Protein AF-A0A1T5DPY5-F1 (afdb_monomer)

Foldseek 3Di:
DDWDWDQDPNDTWTKDKDKFFCPDPVCVVVSVVVVQQVCLLFPQAPQQKDWDDDDPGMIMIIGTGDPVSVVQVVVCVVPVDGDPVSRGDGRDPDQADFAADPVQLVVLQVVVHWGQGPVRDIDRPPDDRPPHHHDPNSVVSVVVVVDD

Nearest PDB structures (foldseek):
  4jt3-assembly1_A  TM=3.307E-01  e=6.680E-01  Homo sapiens
  5ap2-assembly1_A  TM=3.125E-01  e=6.268E-01  Homo sapiens
  7lqd-assembly1_A  TM=3.489E-01  e=9.187E-01  Homo sapiens
  7a67-assembly1_A  TM=4.028E-01  e=5.473E+00  Pyrococcus abyssi GE5
  4yjv-assembly1_A  TM=3.321E-01  e=5.135E+00  Homo sapiens

Secondary structure (DSSP, 8-state):
-EEEEEEETTEEEEEEEEEEE-S-GGGHHHHHHHHHHHHHHH--BGGG-EEEE-STTEEEEEEEE-HHHHHHHHHHHHHS---GGGPPPPPB---EE--B-HHHHHHHHHHT--EEBTTS-EE---S--TTSEEPHHHHHHHHHTT--

pLDDT: mean 84.1, std 7.98, range [42.59, 93.81]

Mean predicted aligned error: 8.29 Å

Sequence (148 aa):
MSIESVDVDGVELGEVFLVASVLDRKQIKAVDLAVQIARAALQSDAEVWHSTTYTDDAYAFSALIDPAARAYSEELSRTGNLPVESVPGGLRIGLRAHYARKHGLVDAQVEGSSVLSLCGYWFVPTADHTDLETCSECSQRHDQMGVV

Radius of gyration: 17.72 Å; Cα contacts (8 Å, |Δi|>4): 218; chains: 1; bounding box: 42×43×42 Å

Structure (mmCIF, N/CA/C/O backbone):
data_AF-A0A1T5DPY5-F1
#
_entry.id   AF-A0A1T5DPY5-F1
#
loop_
_atom_site.group_PDB
_atom_site.id
_atom_site.type_symbol
_atom_site.label_atom_id
_atom_site.label_alt_id
_atom_site.label_comp_id
_atom_site.label_asym_id
_atom_site.label_entity_id
_atom_site.label_seq_id
_atom_site.pdbx_PDB_ins_code
_atom_site.Cartn_x
_atom_site.Cartn_y
_atom_site.Cartn_z
_atom_site.occupancy
_atom_site.B_iso_or_equiv
_atom_site.auth_seq_id
_atom_site.auth_comp_id
_atom_site.auth_asym_id
_atom_site.auth_atom_id
_atom_site.pdbx_PDB_model_num
ATOM 1 N N . MET A 1 1 ? -2.918 7.217 14.016 1.00 78.56 1 MET A N 1
ATOM 2 C CA . MET A 1 1 ? -2.450 7.734 12.718 1.00 78.56 1 MET A CA 1
ATOM 3 C C . MET A 1 1 ? -1.785 9.070 12.972 1.00 78.56 1 MET A C 1
ATOM 5 O O . MET A 1 1 ? -2.360 9.863 13.710 1.00 78.56 1 MET A O 1
ATOM 9 N N . SER A 1 2 ? -0.608 9.295 12.404 1.00 83.50 2 SER A N 1
ATOM 10 C CA . SER A 1 2 ? 0.063 10.600 12.366 1.00 83.50 2 SER A CA 1
ATOM 11 C C . SER A 1 2 ? 0.456 10.920 10.927 1.00 83.50 2 SER A C 1
ATOM 13 O O . SER A 1 2 ? 0.627 10.003 10.126 1.00 83.50 2 SER A O 1
ATOM 15 N N . ILE A 1 3 ? 0.547 12.207 10.594 1.00 84.56 3 ILE A N 1
ATOM 16 C CA . ILE A 1 3 ? 1.049 12.690 9.304 1.00 84.56 3 ILE A CA 1
ATOM 17 C C . ILE A 1 3 ? 2.196 13.648 9.611 1.00 84.56 3 ILE A C 1
ATOM 19 O O . ILE A 1 3 ? 2.013 14.582 10.394 1.00 84.56 3 ILE A O 1
ATOM 23 N N . GLU A 1 4 ? 3.357 13.413 9.014 1.00 86.56 4 GLU A N 1
ATOM 24 C CA . GLU A 1 4 ? 4.543 14.262 9.139 1.00 86.56 4 GLU A CA 1
ATOM 25 C C . GLU A 1 4 ? 4.855 14.912 7.786 1.00 86.56 4 GLU A C 1
ATOM 27 O O . GLU A 1 4 ? 4.648 14.300 6.740 1.00 86.56 4 GLU A O 1
ATOM 32 N N . SER A 1 5 ? 5.305 16.170 7.784 1.00 85.75 5 SER A N 1
ATOM 33 C CA . SER A 1 5 ? 5.775 16.819 6.553 1.00 85.75 5 SER A CA 1
ATOM 34 C C . SER A 1 5 ? 7.179 16.321 6.206 1.00 85.75 5 SER A C 1
ATOM 36 O O . SER A 1 5 ? 8.063 16.327 7.061 1.00 85.75 5 SER A O 1
ATOM 38 N N . VAL A 1 6 ? 7.389 15.943 4.947 1.00 86.12 6 VAL A N 1
ATOM 39 C CA . VAL A 1 6 ? 8.666 15.466 4.406 1.00 86.12 6 VAL A CA 1
ATOM 40 C C . VAL A 1 6 ? 8.970 16.223 3.113 1.00 86.12 6 VAL A C 1
ATOM 42 O O . VAL A 1 6 ? 8.106 16.330 2.247 1.00 86.12 6 VAL A O 1
ATOM 45 N N . ASP A 1 7 ? 10.189 16.748 2.977 1.00 83.31 7 ASP A N 1
ATOM 46 C CA . ASP A 1 7 ? 10.673 17.332 1.719 1.00 83.31 7 ASP A CA 1
ATOM 47 C C . ASP A 1 7 ? 11.249 16.225 0.829 1.00 83.31 7 ASP A C 1
ATOM 49 O O . ASP A 1 7 ? 12.167 15.507 1.235 1.00 83.31 7 ASP A O 1
ATOM 53 N N . VAL A 1 8 ? 10.687 16.075 -0.369 1.00 81.06 8 VAL A N 1
ATOM 54 C CA . VAL A 1 8 ? 11.171 15.154 -1.399 1.00 81.06 8 VAL A CA 1
ATOM 55 C C . VAL A 1 8 ? 11.441 15.971 -2.656 1.00 81.06 8 VAL A C 1
ATOM 57 O O . VAL A 1 8 ? 10.512 16.473 -3.285 1.00 81.06 8 VAL A O 1
ATOM 60 N N . ASP A 1 9 ? 12.718 16.134 -3.003 1.00 84.06 9 ASP A N 1
ATOM 61 C CA . ASP A 1 9 ? 13.173 16.902 -4.169 1.00 84.06 9 ASP A CA 1
ATOM 62 C C . ASP A 1 9 ? 12.605 18.341 -4.237 1.00 84.06 9 ASP A C 1
ATOM 64 O O . ASP A 1 9 ? 12.310 18.861 -5.315 1.00 84.06 9 ASP A O 1
ATOM 68 N N . GLY A 1 10 ? 12.456 19.009 -3.083 1.00 79.25 10 GLY A N 1
ATOM 69 C CA . GLY A 1 10 ? 11.919 20.372 -2.986 1.00 79.25 10 GLY A CA 1
ATOM 70 C C . GLY A 1 10 ? 10.391 20.463 -3.034 1.00 79.25 10 GLY A C 1
ATOM 71 O O . GLY A 1 10 ? 9.845 21.565 -3.150 1.00 79.25 10 GLY A O 1
ATOM 72 N N . VAL A 1 11 ? 9.695 19.325 -2.965 1.00 77.88 11 VAL A N 1
ATOM 73 C CA . VAL A 1 11 ? 8.240 19.239 -2.816 1.00 77.88 11 VAL A CA 1
ATOM 74 C C . VAL A 1 11 ? 7.918 18.788 -1.394 1.00 77.88 11 VAL A C 1
ATOM 76 O O . VAL A 1 11 ? 8.330 17.712 -0.965 1.00 77.88 11 VAL A O 1
ATOM 79 N N . GLU A 1 12 ? 7.147 19.596 -0.663 1.00 81.00 12 GLU A N 1
ATOM 80 C CA . GLU A 1 12 ? 6.642 19.214 0.657 1.00 81.00 12 GLU A CA 1
ATOM 81 C C . GLU A 1 12 ? 5.475 18.227 0.501 1.00 81.00 12 GLU A C 1
ATOM 83 O O . GLU A 1 12 ? 4.411 18.568 -0.022 1.00 81.00 12 GLU A O 1
ATOM 88 N N . LEU A 1 13 ? 5.677 16.997 0.965 1.00 83.06 13 LEU A N 1
ATOM 89 C CA . LEU A 1 13 ? 4.688 15.924 0.981 1.00 83.06 13 LEU A CA 1
ATOM 90 C C . LEU A 1 13 ? 4.327 15.545 2.420 1.00 83.06 13 LEU A C 1
ATOM 92 O O . LEU A 1 13 ? 5.041 15.860 3.370 1.00 83.06 13 LEU A O 1
ATOM 96 N N . GLY A 1 14 ? 3.190 14.872 2.597 1.00 87.25 14 GLY A N 1
ATOM 97 C CA . GLY A 1 14 ? 2.855 14.229 3.866 1.00 87.25 14 GLY A CA 1
ATOM 98 C C . GLY A 1 14 ? 3.290 12.767 3.850 1.00 87.25 14 GLY A C 1
ATOM 99 O O . GLY A 1 14 ? 2.881 12.034 2.953 1.00 87.25 14 GLY A O 1
ATOM 100 N N . GLU A 1 15 ? 4.055 12.319 4.840 1.00 91.00 15 GLU A N 1
ATOM 101 C CA . GLU A 1 15 ? 4.189 10.895 5.144 1.00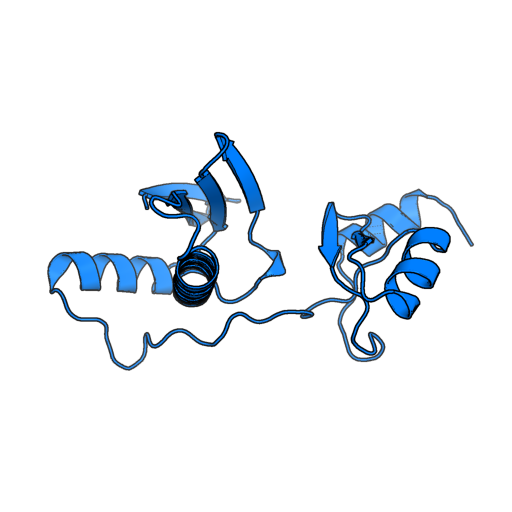 91.00 15 GLU A CA 1
ATOM 102 C C . GLU A 1 15 ? 3.162 10.522 6.212 1.00 91.00 15 GLU A C 1
ATOM 104 O O . GLU A 1 15 ? 3.133 11.107 7.297 1.00 91.00 15 GLU A O 1
ATOM 109 N N . VAL A 1 16 ? 2.289 9.563 5.902 1.00 91.12 16 VAL A N 1
ATOM 110 C CA . VAL A 1 16 ? 1.317 9.044 6.865 1.00 91.12 16 VAL A CA 1
ATOM 111 C C . VAL A 1 16 ? 1.855 7.791 7.536 1.00 91.12 16 VAL A C 1
ATOM 113 O O . VAL A 1 16 ? 2.326 6.879 6.866 1.00 91.12 16 VAL A O 1
ATOM 116 N N . PHE A 1 17 ? 1.702 7.714 8.855 1.00 90.62 17 PHE A N 1
ATOM 117 C CA . PHE A 1 17 ? 1.973 6.526 9.653 1.00 90.62 17 PHE A CA 1
ATOM 118 C C . PHE A 1 17 ? 0.658 5.969 10.204 1.00 90.62 17 PHE A C 1
ATOM 120 O O . PHE A 1 17 ? -0.026 6.589 11.032 1.00 90.62 17 PHE A O 1
ATOM 127 N N . LEU A 1 18 ? 0.294 4.771 9.751 1.00 90.00 18 LEU A N 1
ATOM 128 C CA . LEU A 1 18 ? -0.877 4.031 10.203 1.00 90.00 18 LEU A CA 1
ATOM 129 C C . LEU A 1 18 ? -0.427 2.864 11.079 1.00 90.00 18 LEU A C 1
ATOM 131 O O . LEU A 1 18 ? 0.214 1.940 10.596 1.00 90.00 18 LEU A O 1
ATOM 135 N N . VAL A 1 19 ? -0.808 2.882 12.354 1.00 90.81 19 VAL A N 1
ATOM 136 C CA . VAL A 1 19 ? -0.582 1.768 13.283 1.00 90.81 19 VAL A CA 1
ATOM 137 C C . VAL A 1 19 ? -1.928 1.168 13.652 1.00 90.81 19 VAL A C 1
ATOM 139 O O . VAL A 1 19 ? -2.830 1.894 14.076 1.00 90.81 19 VAL A O 1
ATOM 142 N N . ALA A 1 20 ? -2.058 -0.146 13.496 1.00 89.75 20 ALA A N 1
ATOM 143 C CA . ALA A 1 20 ? -3.243 -0.901 13.873 1.00 89.75 20 ALA A CA 1
ATOM 144 C C . ALA A 1 20 ? -2.875 -1.976 14.896 1.00 89.75 20 ALA A C 1
ATOM 146 O O . ALA A 1 20 ? -1.983 -2.784 14.649 1.00 89.75 20 ALA A O 1
ATOM 147 N N . SER A 1 21 ? -3.583 -1.991 16.025 1.00 88.88 21 SER A N 1
ATOM 148 C CA . SER A 1 21 ? -3.427 -2.992 17.084 1.00 88.88 21 SER A CA 1
ATOM 149 C C . SER A 1 21 ? -4.637 -3.920 17.123 1.00 88.88 21 SER A C 1
ATOM 151 O O . SER A 1 21 ? -5.782 -3.461 17.113 1.00 88.88 21 SER A O 1
ATOM 153 N N . VAL A 1 22 ? -4.398 -5.227 17.207 1.00 88.25 22 VAL A N 1
ATOM 154 C CA . VAL A 1 22 ? -5.460 -6.234 17.309 1.00 88.25 22 VAL A CA 1
ATOM 155 C C . VAL A 1 22 ? -5.770 -6.487 18.784 1.00 88.25 22 VAL A C 1
ATOM 157 O O . VAL A 1 22 ? -5.091 -7.261 19.448 1.00 88.25 22 VAL A O 1
ATOM 160 N N . LEU A 1 23 ? -6.817 -5.841 19.305 1.00 87.44 23 LEU A N 1
ATOM 161 C CA . LEU A 1 23 ? -7.221 -5.993 20.714 1.00 87.44 23 LEU A CA 1
ATOM 162 C C . LEU A 1 23 ? -7.911 -7.339 21.001 1.00 87.44 23 LEU A C 1
ATOM 164 O O . LEU A 1 23 ? -7.779 -7.891 22.089 1.00 87.44 23 LEU A O 1
ATOM 168 N N . ASP A 1 24 ? -8.648 -7.867 20.020 1.00 89.88 24 ASP A N 1
ATOM 169 C CA . ASP A 1 24 ? -9.276 -9.189 20.061 1.00 89.88 24 ASP A CA 1
ATOM 170 C C . ASP A 1 24 ? -8.952 -9.933 18.764 1.00 89.88 24 ASP A C 1
ATOM 172 O O . ASP A 1 24 ? -9.405 -9.559 17.680 1.00 89.88 24 ASP A O 1
ATOM 176 N N . ARG A 1 25 ? -8.190 -11.027 18.871 1.00 84.94 25 ARG A N 1
ATOM 177 C CA . ARG A 1 25 ? -7.784 -11.843 17.717 1.00 84.94 25 ARG A CA 1
ATOM 178 C C . ARG A 1 25 ? -8.967 -12.429 16.946 1.00 84.94 25 ARG A C 1
ATOM 180 O O . ARG A 1 25 ? -8.827 -12.707 15.757 1.00 84.94 25 ARG A O 1
ATOM 187 N N . LYS A 1 26 ? -10.149 -12.566 17.559 1.00 91.75 26 LYS A N 1
ATOM 188 C CA . LYS A 1 26 ? -11.369 -12.979 16.840 1.00 91.75 26 LYS A CA 1
ATOM 189 C C . LYS A 1 26 ? -11.803 -11.955 15.789 1.00 91.75 26 LYS A C 1
ATOM 191 O O . LYS A 1 26 ? -12.500 -12.316 14.845 1.00 91.75 26 LYS A O 1
ATOM 196 N N . GLN A 1 27 ? -11.370 -10.704 15.926 1.00 88.75 27 GLN A N 1
ATOM 197 C CA . GLN A 1 27 ? -11.698 -9.601 15.026 1.00 88.75 27 GLN A CA 1
ATOM 198 C C . GLN A 1 27 ? -10.602 -9.310 13.999 1.00 88.75 27 GLN A C 1
ATOM 200 O O . GLN A 1 27 ? -10.707 -8.323 13.278 1.00 88.75 27 GLN A O 1
ATOM 205 N N . ILE A 1 28 ? -9.576 -10.161 13.873 1.00 86.44 28 ILE A N 1
ATOM 206 C CA . ILE A 1 28 ? -8.434 -9.908 12.980 1.00 86.44 28 ILE A CA 1
ATOM 207 C C . ILE A 1 28 ? -8.853 -9.574 11.538 1.00 86.44 28 ILE A C 1
ATOM 209 O O . ILE A 1 28 ? -8.289 -8.674 10.933 1.00 86.44 28 ILE A O 1
ATOM 213 N N . LYS A 1 29 ? -9.911 -10.215 11.021 1.00 86.44 29 LYS A N 1
ATOM 214 C CA . LYS A 1 29 ? -10.462 -9.923 9.685 1.00 86.44 29 LYS A CA 1
ATOM 215 C C . LYS A 1 29 ? -11.106 -8.538 9.586 1.00 86.44 29 LYS A C 1
ATOM 217 O O . LYS A 1 29 ? -11.019 -7.896 8.548 1.00 86.44 29 LYS A O 1
ATOM 222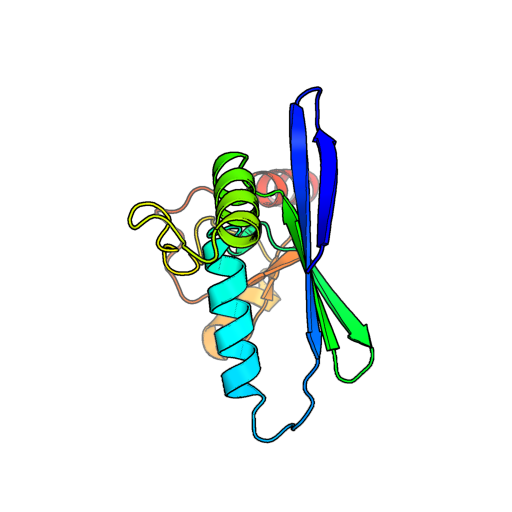 N N . ALA A 1 30 ? -11.772 -8.089 10.648 1.00 87.62 30 ALA A N 1
ATOM 223 C CA . ALA A 1 30 ? -12.375 -6.761 10.692 1.00 87.62 30 ALA A CA 1
ATOM 224 C C . ALA A 1 30 ? -11.297 -5.675 10.800 1.00 87.62 30 ALA A C 1
ATOM 226 O O . ALA A 1 30 ? -11.404 -4.645 10.142 1.00 87.62 30 ALA A O 1
ATOM 227 N N . VAL A 1 31 ? -10.241 -5.933 11.581 1.00 88.56 31 VAL A N 1
ATOM 228 C CA . VAL A 1 31 ? -9.073 -5.045 11.668 1.00 88.56 31 VAL A CA 1
ATOM 229 C C . VAL A 1 31 ? -8.361 -4.960 10.318 1.00 88.56 31 VAL A C 1
ATOM 231 O O . VAL A 1 31 ? -8.087 -3.856 9.863 1.00 88.56 31 VAL A O 1
ATOM 234 N N . ASP A 1 32 ? -8.129 -6.090 9.645 1.00 87.38 32 ASP A N 1
ATOM 235 C CA . ASP A 1 32 ? -7.524 -6.125 8.307 1.00 87.38 32 ASP A CA 1
ATOM 236 C C . ASP A 1 32 ? -8.344 -5.319 7.285 1.00 87.38 32 ASP A C 1
ATOM 238 O O . ASP A 1 32 ? -7.808 -4.441 6.609 1.00 87.38 32 ASP A O 1
ATOM 242 N N . LEU A 1 33 ? -9.667 -5.512 7.248 1.00 86.50 33 LEU A N 1
ATOM 243 C CA . LEU A 1 33 ? -10.548 -4.722 6.386 1.00 86.50 33 LEU A CA 1
ATOM 244 C C . LEU A 1 33 ? -10.484 -3.220 6.711 1.00 86.50 33 LEU A C 1
ATOM 246 O O . LEU A 1 33 ? -10.398 -2.396 5.802 1.00 86.50 33 LEU A O 1
ATOM 250 N N . ALA A 1 34 ? -10.506 -2.849 7.993 1.00 87.25 34 ALA A N 1
ATOM 251 C CA . ALA A 1 34 ? -10.410 -1.451 8.409 1.00 87.25 34 ALA A CA 1
ATOM 252 C C . ALA A 1 34 ? -9.070 -0.821 7.995 1.00 87.25 34 ALA A C 1
ATOM 254 O O . ALA A 1 34 ? -9.046 0.313 7.515 1.00 87.25 34 ALA A O 1
ATOM 255 N N . VAL A 1 35 ? -7.968 -1.566 8.121 1.00 89.50 35 VAL A N 1
ATOM 256 C CA . VAL A 1 35 ? -6.640 -1.148 7.655 1.00 89.50 35 VAL A CA 1
ATOM 257 C C . VAL A 1 35 ? -6.633 -0.949 6.142 1.00 89.50 35 VAL A C 1
ATOM 259 O O . VAL A 1 35 ? -6.111 0.058 5.672 1.00 89.50 35 VAL A O 1
ATOM 262 N N . GLN A 1 36 ? -7.233 -1.857 5.371 1.00 87.50 36 GLN A N 1
ATOM 263 C CA . GLN A 1 36 ? -7.310 -1.725 3.914 1.00 87.50 36 GLN A CA 1
ATOM 264 C C . GLN A 1 36 ? -8.134 -0.506 3.486 1.00 87.50 36 GLN A C 1
ATOM 266 O O . GLN A 1 36 ? -7.699 0.228 2.602 1.00 87.50 36 GLN A O 1
ATOM 271 N N . ILE A 1 37 ? -9.272 -0.245 4.138 1.00 85.12 37 ILE A N 1
ATOM 272 C CA . ILE A 1 37 ? -10.094 0.950 3.884 1.00 85.12 37 ILE A CA 1
ATOM 273 C C . ILE A 1 37 ? -9.304 2.223 4.206 1.00 85.12 37 ILE A C 1
ATOM 275 O O . ILE A 1 37 ? -9.277 3.148 3.398 1.00 85.12 37 ILE A O 1
ATOM 279 N N . ALA A 1 38 ? -8.629 2.263 5.359 1.00 86.62 38 ALA A N 1
ATOM 280 C CA . ALA A 1 38 ? -7.819 3.411 5.758 1.00 86.62 38 ALA A CA 1
ATOM 281 C C . ALA A 1 38 ? -6.671 3.666 4.771 1.00 86.62 38 ALA A C 1
ATOM 283 O O . ALA A 1 38 ? -6.463 4.799 4.346 1.00 86.62 38 ALA A O 1
ATOM 284 N N . ARG A 1 39 ? -5.961 2.611 4.354 1.00 89.81 39 ARG A N 1
ATOM 285 C CA . ARG A 1 39 ? -4.903 2.713 3.344 1.00 89.81 39 ARG A CA 1
ATOM 286 C C . ARG A 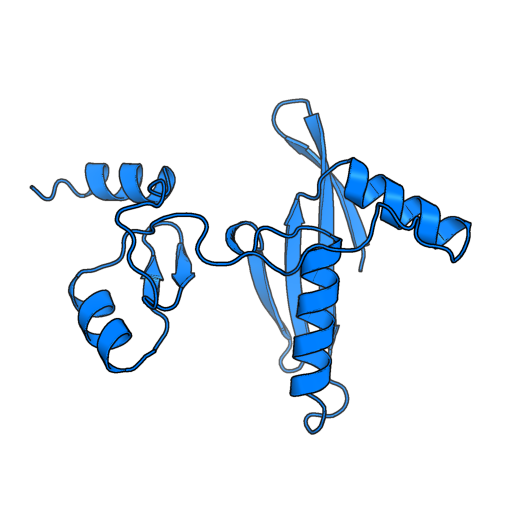1 39 ? -5.451 3.235 2.024 1.00 89.81 39 ARG A C 1
ATOM 288 O O . ARG A 1 39 ? -4.915 4.202 1.506 1.00 89.81 39 ARG A O 1
ATOM 295 N N . ALA A 1 40 ? -6.551 2.672 1.532 1.00 86.56 40 ALA A N 1
ATOM 296 C CA . ALA A 1 40 ? -7.166 3.091 0.277 1.00 86.56 40 ALA A CA 1
ATOM 297 C C . ALA A 1 40 ? -7.613 4.566 0.288 1.00 86.56 40 ALA A C 1
ATOM 299 O O . ALA A 1 40 ? -7.490 5.253 -0.725 1.00 86.56 40 ALA A O 1
ATOM 300 N N . ALA A 1 41 ? -8.076 5.057 1.443 1.00 82.88 41 ALA A N 1
ATOM 301 C CA . ALA A 1 41 ? -8.473 6.451 1.645 1.00 82.88 41 ALA A CA 1
ATOM 302 C C . ALA A 1 41 ? -7.310 7.437 1.576 1.00 82.88 41 ALA A C 1
ATOM 304 O O . ALA A 1 41 ? -7.461 8.539 1.057 1.00 82.88 41 ALA A O 1
ATOM 305 N N . LEU A 1 42 ? -6.161 7.041 2.115 1.00 85.94 42 LEU A N 1
ATOM 306 C CA . LEU A 1 42 ? -4.982 7.896 2.218 1.00 85.94 42 LEU A CA 1
ATOM 307 C C . LEU A 1 42 ? -4.106 7.811 0.965 1.00 85.94 42 LEU A C 1
ATOM 309 O O . LEU A 1 42 ? -3.552 8.811 0.517 1.00 85.94 42 LEU A O 1
ATOM 313 N N . GLN A 1 43 ? -3.974 6.607 0.411 1.00 88.88 43 GLN A N 1
ATOM 314 C CA . GLN A 1 43 ? -3.148 6.295 -0.744 1.00 88.88 43 GLN A CA 1
ATOM 315 C C . GLN A 1 43 ? -3.623 4.979 -1.381 1.00 88.88 43 GLN A C 1
ATOM 317 O O . GLN A 1 43 ? -3.391 3.885 -0.859 1.00 88.88 43 GLN A O 1
ATOM 322 N N . SER A 1 44 ? -4.299 5.090 -2.524 1.00 86.75 44 SER A N 1
ATOM 323 C CA . SER A 1 44 ? -4.942 3.944 -3.175 1.00 86.75 44 SER A CA 1
ATOM 324 C C . SER A 1 44 ? -3.978 2.994 -3.892 1.00 86.75 44 SER A C 1
ATOM 326 O O . SER A 1 44 ? -4.353 1.844 -4.105 1.00 86.75 44 SER A O 1
ATOM 328 N N . ASP A 1 45 ? -2.759 3.418 -4.249 1.00 87.50 45 ASP A N 1
ATOM 329 C CA . ASP A 1 45 ? -1.746 2.509 -4.802 1.00 87.50 45 ASP A CA 1
ATOM 330 C C . ASP A 1 45 ? -1.214 1.603 -3.677 1.00 87.50 45 ASP A C 1
ATOM 332 O O . ASP A 1 45 ? -0.561 2.064 -2.742 1.00 87.50 45 ASP A O 1
ATOM 336 N N . ALA A 1 46 ? -1.510 0.301 -3.730 1.00 84.94 46 ALA A N 1
ATOM 337 C CA . ALA A 1 46 ? -1.042 -0.643 -2.720 1.00 84.94 46 ALA A CA 1
ATOM 338 C C . ALA A 1 46 ? 0.484 -0.775 -2.680 1.00 84.94 46 ALA A C 1
ATOM 340 O O . ALA A 1 46 ? 1.019 -1.150 -1.635 1.00 84.94 46 ALA A O 1
ATOM 341 N N . GLU A 1 47 ? 1.159 -0.523 -3.804 1.00 86.00 47 GLU A N 1
ATOM 342 C CA . GLU A 1 47 ? 2.581 -0.799 -3.999 1.00 86.00 47 GLU A CA 1
ATOM 343 C C . GLU A 1 47 ? 3.484 0.231 -3.315 1.00 86.00 47 GLU A C 1
ATOM 345 O O . GLU A 1 47 ? 4.623 -0.088 -2.993 1.00 86.00 47 GLU A O 1
ATOM 350 N N . VAL A 1 48 ? 2.977 1.438 -3.034 1.00 86.50 48 VAL A N 1
ATOM 351 C CA . VAL A 1 48 ? 3.759 2.502 -2.371 1.00 86.50 48 VAL A CA 1
ATOM 352 C C . VAL A 1 48 ? 3.744 2.414 -0.842 1.00 86.50 48 VAL A C 1
ATOM 354 O O . VAL A 1 48 ? 4.421 3.188 -0.165 1.00 86.50 48 VAL A O 1
ATOM 357 N N . TRP A 1 49 ? 2.957 1.495 -0.280 1.00 89.12 49 TRP A N 1
ATOM 358 C CA . TRP A 1 49 ? 2.892 1.286 1.162 1.00 89.12 49 TRP A CA 1
ATOM 359 C C . TRP A 1 49 ? 4.045 0.415 1.645 1.00 89.12 49 TRP A C 1
ATOM 361 O O . TRP A 1 49 ? 4.168 -0.751 1.268 1.00 89.12 49 TRP A O 1
ATOM 371 N N . HIS A 1 50 ? 4.805 0.942 2.594 1.00 87.56 50 HIS A N 1
ATOM 372 C CA . HIS A 1 50 ? 5.764 0.180 3.374 1.00 87.56 50 HIS A CA 1
ATOM 373 C C . HIS A 1 50 ? 5.048 -0.435 4.574 1.00 87.56 50 HIS A C 1
ATOM 375 O O . HIS A 1 50 ? 4.276 0.240 5.251 1.00 87.56 50 HIS A O 1
ATOM 381 N N . SER A 1 51 ? 5.289 -1.718 4.842 1.00 83.69 51 SER A N 1
ATOM 382 C CA . SER A 1 51 ? 4.696 -2.445 5.968 1.00 83.69 51 SER A CA 1
ATOM 383 C C . SER A 1 51 ? 5.797 -2.967 6.879 1.00 83.69 51 SER A C 1
ATOM 385 O O . SER A 1 51 ? 6.757 -3.574 6.408 1.00 83.69 51 SER A O 1
ATOM 387 N N . THR A 1 52 ? 5.628 -2.800 8.187 1.00 76.62 52 THR A N 1
ATOM 388 C CA . THR A 1 52 ? 6.499 -3.398 9.199 1.00 76.62 52 THR A CA 1
ATOM 389 C C . THR A 1 52 ? 5.680 -3.975 10.350 1.00 76.62 52 THR A C 1
ATOM 391 O O . THR A 1 52 ? 4.649 -3.428 10.751 1.00 76.62 52 THR A O 1
ATOM 394 N N . THR A 1 53 ? 6.129 -5.101 10.898 1.00 70.25 53 THR A N 1
ATOM 395 C CA . THR A 1 53 ? 5.616 -5.620 12.170 1.00 70.25 53 THR A CA 1
ATOM 396 C C . THR A 1 53 ? 6.058 -4.687 13.288 1.00 70.25 53 THR A C 1
ATOM 398 O O . THR A 1 53 ? 7.249 -4.548 13.563 1.00 70.25 53 THR A O 1
ATOM 401 N N . TYR A 1 54 ? 5.091 -4.038 13.927 1.00 61.31 54 TYR A N 1
ATOM 402 C CA . TYR A 1 54 ? 5.310 -3.035 14.957 1.00 61.31 54 TYR A CA 1
ATOM 403 C C . TYR A 1 54 ? 4.800 -3.620 16.272 1.00 61.31 54 TYR A C 1
ATOM 405 O O . TYR A 1 54 ? 3.706 -3.291 16.703 1.00 61.31 54 TYR A O 1
ATOM 413 N N . THR A 1 55 ? 5.582 -4.511 16.899 1.00 65.19 55 THR A N 1
ATOM 414 C CA . THR A 1 55 ? 5.228 -5.327 18.093 1.00 65.19 55 THR A CA 1
ATOM 415 C C . THR A 1 55 ? 4.212 -6.458 17.830 1.00 65.19 55 THR A C 1
ATOM 417 O O . THR A 1 55 ? 3.439 -6.383 16.885 1.00 65.19 55 THR A O 1
ATOM 420 N N . ASP A 1 56 ? 4.236 -7.532 18.634 1.00 67.31 56 ASP A N 1
ATOM 421 C CA . ASP A 1 56 ? 3.586 -8.835 18.348 1.00 67.31 56 ASP A CA 1
ATOM 422 C C . ASP A 1 56 ? 2.098 -8.782 17.937 1.00 67.31 56 ASP A C 1
ATOM 424 O O . ASP A 1 56 ? 1.644 -9.637 17.176 1.00 67.31 56 ASP A O 1
ATOM 428 N N . ASP A 1 57 ? 1.342 -7.786 18.410 1.00 76.31 57 ASP A N 1
ATOM 429 C CA . ASP A 1 57 ? -0.092 -7.621 18.124 1.00 76.31 57 ASP A CA 1
ATOM 430 C C . ASP A 1 57 ? -0.413 -6.323 17.351 1.00 76.31 57 ASP A C 1
ATOM 432 O O . ASP A 1 57 ? -1.579 -5.912 17.279 1.00 76.31 57 ASP A O 1
ATOM 436 N N . ALA A 1 58 ? 0.595 -5.655 16.776 1.00 81.94 58 ALA A N 1
ATOM 437 C CA . ALA A 1 58 ? 0.391 -4.457 15.974 1.00 81.94 58 ALA A CA 1
ATOM 438 C C . ALA A 1 58 ? 1.206 -4.418 14.671 1.00 81.94 58 ALA A C 1
ATOM 440 O O . ALA A 1 58 ? 2.322 -4.921 14.539 1.00 81.94 58 ALA A O 1
ATOM 441 N N . TYR A 1 59 ? 0.604 -3.780 13.674 1.00 85.44 59 TYR A N 1
ATOM 442 C CA . TYR A 1 59 ? 1.175 -3.592 12.346 1.00 85.44 59 TYR A CA 1
ATOM 443 C C . TYR A 1 59 ? 1.276 -2.100 12.071 1.00 85.44 59 TYR A C 1
ATOM 445 O O . TYR A 1 59 ? 0.336 -1.355 12.366 1.00 85.44 59 TYR A O 1
ATOM 453 N N . ALA A 1 60 ? 2.408 -1.672 11.517 1.00 89.06 60 ALA A N 1
ATOM 454 C CA . ALA A 1 60 ? 2.607 -0.302 11.080 1.00 89.06 60 ALA A CA 1
ATOM 455 C C . ALA A 1 60 ? 2.780 -0.243 9.566 1.00 89.06 60 ALA A C 1
ATOM 457 O O . ALA A 1 60 ? 3.451 -1.081 8.960 1.00 89.06 60 ALA A O 1
ATOM 458 N N . PHE A 1 61 ? 2.186 0.786 8.981 1.00 91.00 61 PHE A N 1
ATOM 459 C CA . PHE A 1 61 ? 2.265 1.094 7.568 1.00 91.00 61 PHE A CA 1
ATOM 460 C C . PHE A 1 61 ? 2.688 2.547 7.401 1.00 91.00 61 PHE A C 1
ATOM 462 O O . PHE A 1 61 ? 2.206 3.405 8.147 1.00 91.00 61 PHE A O 1
ATOM 469 N N . SER A 1 62 ? 3.533 2.826 6.412 1.00 92.19 62 SER A N 1
ATOM 470 C CA . SER A 1 62 ? 3.808 4.197 5.989 1.00 92.19 62 SER A CA 1
ATOM 471 C C . SER A 1 62 ? 3.772 4.364 4.478 1.00 92.19 62 SER A C 1
ATOM 473 O O . SER A 1 62 ? 4.070 3.436 3.722 1.00 92.19 62 SER A O 1
ATOM 475 N N . ALA A 1 63 ? 3.344 5.543 4.041 1.00 91.94 63 ALA A N 1
ATOM 476 C CA . ALA A 1 63 ? 3.343 5.942 2.642 1.00 91.94 63 ALA A CA 1
ATOM 477 C C . ALA A 1 63 ? 3.357 7.466 2.527 1.00 91.94 63 ALA A C 1
ATOM 479 O O . ALA A 1 63 ? 2.824 8.174 3.386 1.00 91.94 63 ALA A O 1
ATOM 480 N N . LEU A 1 64 ? 3.900 7.960 1.416 1.00 90.69 64 LEU A N 1
ATOM 481 C CA . LEU A 1 64 ? 3.665 9.333 0.990 1.00 90.69 64 LEU A CA 1
ATOM 482 C C . LEU A 1 64 ? 2.230 9.460 0.467 1.00 90.69 64 LEU A C 1
ATOM 484 O O . LEU A 1 64 ? 1.763 8.644 -0.339 1.00 90.69 64 LEU A O 1
ATOM 488 N N . ILE A 1 65 ? 1.532 10.487 0.938 1.00 88.75 65 ILE A N 1
ATOM 489 C CA . ILE A 1 65 ? 0.160 10.788 0.536 1.00 88.75 65 ILE A CA 1
ATOM 490 C C . ILE A 1 65 ? 0.115 12.006 -0.376 1.00 88.75 65 ILE A C 1
ATOM 492 O O . ILE A 1 65 ? 0.920 12.933 -0.264 1.00 88.75 65 ILE A O 1
ATOM 496 N N . ASP A 1 66 ? -0.867 11.998 -1.271 1.00 80.12 66 ASP A N 1
ATOM 497 C CA . ASP A 1 66 ? -1.153 13.135 -2.136 1.00 80.12 66 ASP A CA 1
ATOM 498 C C . ASP A 1 66 ? -1.586 14.359 -1.295 1.00 80.12 66 ASP A C 1
ATOM 500 O O . ASP A 1 66 ? -2.310 14.192 -0.301 1.00 80.12 66 ASP A O 1
ATOM 504 N N . PRO A 1 67 ? -1.202 15.594 -1.672 1.00 80.69 67 PRO A N 1
ATOM 505 C CA . PRO A 1 67 ? -1.658 16.808 -0.995 1.00 80.69 67 PRO A CA 1
ATOM 506 C C . PRO A 1 67 ? -3.183 16.900 -0.825 1.00 80.69 67 PRO A C 1
ATOM 508 O O . PRO A 1 67 ? -3.656 17.397 0.199 1.00 80.69 67 PRO A O 1
ATOM 511 N N . ALA A 1 68 ? -3.969 16.381 -1.774 1.00 81.50 68 ALA A N 1
ATOM 512 C CA . ALA A 1 68 ? -5.423 16.316 -1.665 1.00 81.50 68 ALA A CA 1
ATOM 513 C C . ALA A 1 68 ? -5.873 15.373 -0.536 1.00 81.50 68 ALA A C 1
ATOM 515 O O . ALA A 1 68 ? -6.737 15.739 0.259 1.00 81.50 68 ALA A O 1
ATOM 516 N N . ALA A 1 69 ? -5.251 14.196 -0.401 1.00 81.69 69 ALA A N 1
ATOM 517 C CA . ALA A 1 69 ? -5.548 13.254 0.684 1.00 81.69 69 ALA A CA 1
ATOM 518 C C . ALA A 1 69 ? -5.224 13.850 2.066 1.00 81.69 69 ALA A C 1
ATOM 520 O O . ALA A 1 69 ? -5.971 13.651 3.033 1.00 81.69 69 ALA A O 1
ATOM 521 N N . ARG A 1 70 ? -4.150 14.647 2.156 1.00 84.75 70 ARG A N 1
ATOM 522 C CA . ARG A 1 70 ? -3.830 15.426 3.360 1.00 84.75 70 ARG A CA 1
ATOM 523 C C . ARG A 1 70 ? -4.910 16.469 3.652 1.00 84.75 70 ARG A C 1
ATOM 525 O O . ARG A 1 70 ? -5.430 16.491 4.766 1.00 84.75 70 ARG A O 1
ATOM 532 N N . ALA A 1 71 ? -5.299 17.264 2.655 1.00 84.38 71 ALA A N 1
ATOM 533 C CA . ALA A 1 71 ? -6.337 18.284 2.804 1.00 84.38 71 ALA A CA 1
ATOM 534 C C . ALA A 1 71 ? -7.684 17.687 3.256 1.00 84.38 71 ALA A C 1
ATOM 536 O O . ALA A 1 71 ? -8.334 18.233 4.147 1.00 84.38 71 ALA A O 1
ATOM 537 N N . TYR A 1 72 ? -8.084 16.530 2.716 1.00 84.81 72 TYR A N 1
ATOM 538 C CA . TYR A 1 72 ? -9.296 15.828 3.158 1.00 84.81 72 TYR A CA 1
ATOM 539 C C . TYR A 1 72 ? -9.201 15.334 4.605 1.00 84.81 72 TYR A C 1
ATOM 541 O O . TYR A 1 72 ? -10.175 15.428 5.354 1.00 84.81 72 TYR A O 1
ATOM 549 N N . SER A 1 73 ? -8.031 14.848 5.024 1.00 80.81 73 SER A N 1
ATOM 550 C CA . SER A 1 73 ? -7.799 14.411 6.407 1.00 80.81 73 SER A CA 1
ATOM 551 C C . SER A 1 73 ? -7.883 15.579 7.399 1.00 80.81 73 SER A C 1
ATOM 553 O O . SER A 1 73 ? -8.459 15.446 8.484 1.00 80.81 73 SER A O 1
ATOM 555 N N . GLU A 1 74 ? -7.339 16.738 7.026 1.00 84.81 74 GLU A N 1
ATOM 556 C CA . GLU A 1 74 ? -7.409 17.974 7.812 1.00 84.81 74 GLU A CA 1
ATOM 557 C C . GLU A 1 74 ? -8.850 18.505 7.894 1.00 84.81 74 GLU A C 1
ATOM 559 O O . GLU A 1 74 ? -9.325 18.851 8.980 1.00 84.81 74 GLU A O 1
ATOM 564 N N . GLU A 1 75 ? -9.588 18.487 6.782 1.00 84.94 75 GLU A N 1
ATOM 565 C CA . GLU A 1 75 ? -10.992 18.904 6.735 1.00 84.94 75 GLU A CA 1
ATOM 566 C C . GLU A 1 75 ? -11.900 18.006 7.584 1.00 84.94 75 GLU A C 1
ATOM 568 O O . GLU A 1 75 ? -12.729 18.514 8.349 1.00 84.94 75 GLU A O 1
ATOM 573 N N . LEU A 1 76 ? -11.705 16.684 7.522 1.00 83.81 76 LEU A N 1
ATOM 574 C CA . LEU A 1 76 ? -12.411 15.730 8.377 1.00 83.81 76 LEU A CA 1
ATOM 575 C C . LEU A 1 76 ? -12.139 16.004 9.853 1.00 83.81 76 LEU A C 1
ATOM 577 O O . LEU A 1 76 ? -13.064 16.023 10.661 1.00 83.81 76 LEU A O 1
ATOM 581 N N . SER A 1 77 ? -10.874 16.238 10.201 1.00 84.62 77 SER A N 1
ATOM 582 C CA . SER A 1 77 ? -10.467 16.521 11.580 1.00 84.62 77 SER A CA 1
ATOM 583 C C . SER A 1 77 ? -11.093 17.816 12.101 1.00 84.62 77 SER A C 1
ATOM 585 O O . SER A 1 77 ? -11.442 17.913 13.276 1.00 84.62 77 SER A O 1
ATOM 587 N N . ARG A 1 78 ? -11.265 18.810 11.222 1.00 86.56 78 ARG A N 1
ATOM 588 C CA . ARG A 1 78 ? -11.836 20.120 11.549 1.00 86.56 78 ARG A CA 1
ATOM 589 C C . ARG A 1 78 ? -13.362 20.109 11.643 1.00 86.56 78 ARG A C 1
ATOM 591 O O . ARG A 1 78 ? -13.920 20.797 12.495 1.00 86.56 78 ARG A O 1
ATOM 598 N N . THR A 1 79 ? -14.039 19.395 10.747 1.00 88.94 79 THR A N 1
ATOM 599 C CA . THR A 1 79 ? -15.499 19.509 10.560 1.00 88.94 79 THR A CA 1
ATOM 600 C C . THR A 1 79 ? -16.282 18.266 10.959 1.00 88.94 79 THR A C 1
ATOM 602 O O . THR A 1 79 ? -17.502 18.337 11.096 1.00 88.94 79 THR A O 1
ATOM 605 N N . GLY A 1 80 ? -15.606 17.128 11.124 1.00 85.69 80 GLY A N 1
ATOM 606 C CA . GLY A 1 80 ? -16.238 15.823 11.292 1.00 85.69 80 GLY A CA 1
ATOM 607 C C . GLY A 1 80 ? -16.898 15.279 10.020 1.00 85.69 80 GLY A C 1
ATOM 608 O O . GLY A 1 80 ? -17.528 14.229 10.090 1.00 85.69 80 GLY A O 1
ATOM 609 N N . ASN A 1 81 ? -16.765 15.959 8.874 1.00 81.88 81 ASN A N 1
ATOM 610 C CA . ASN A 1 81 ? -17.355 15.549 7.602 1.00 81.88 81 ASN A CA 1
ATOM 611 C C . ASN A 1 81 ? -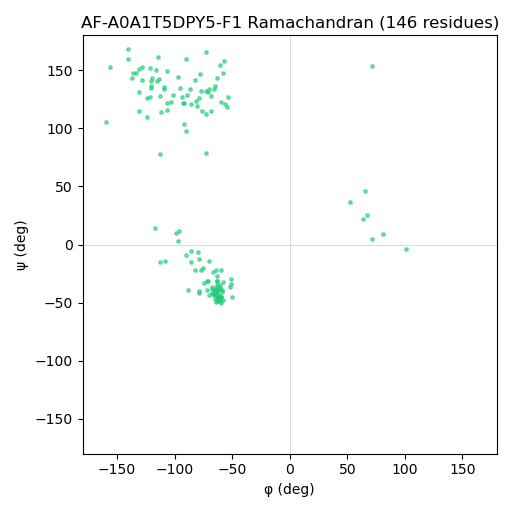16.278 15.329 6.536 1.00 81.88 81 ASN A C 1
ATOM 613 O O . ASN A 1 81 ? -15.326 16.098 6.431 1.00 81.88 81 ASN A O 1
ATOM 617 N N . LEU A 1 82 ? -16.465 14.291 5.721 1.00 77.12 82 LEU A N 1
ATOM 618 C CA . LEU A 1 82 ? -15.641 14.014 4.549 1.00 77.12 82 LEU A CA 1
ATOM 619 C C . LEU A 1 82 ? -16.411 14.471 3.290 1.00 77.12 82 LEU A C 1
ATOM 621 O O . LEU A 1 82 ? -17.579 14.091 3.152 1.00 77.12 82 LEU A O 1
ATOM 625 N N . PRO A 1 83 ? -15.823 15.271 2.383 1.00 74.31 83 PRO A N 1
ATOM 626 C CA . PRO A 1 83 ? -16.482 15.647 1.130 1.00 74.31 83 PRO A CA 1
ATOM 627 C C . PRO A 1 83 ? -16.868 14.422 0.281 1.00 74.31 83 PRO A C 1
ATOM 629 O O . PRO A 1 83 ? -16.164 13.414 0.276 1.00 74.31 83 PRO A O 1
ATOM 632 N N . VAL A 1 84 ? -17.964 14.475 -0.477 1.00 71.00 84 VAL A N 1
ATOM 633 C CA . VAL A 1 84 ? -18.439 13.317 -1.275 1.00 71.00 84 VAL A CA 1
ATOM 634 C C . VAL A 1 84 ? -17.426 12.917 -2.357 1.00 71.00 84 VAL A C 1
ATOM 636 O O . VAL A 1 84 ? -17.270 11.747 -2.687 1.00 71.00 84 VAL A O 1
ATOM 639 N N . GLU A 1 85 ? -16.695 13.887 -2.879 1.00 70.88 85 GLU A N 1
ATOM 640 C CA . GLU A 1 85 ? -15.612 13.743 -3.848 1.00 70.88 85 GLU A CA 1
ATOM 641 C C . GLU A 1 85 ? -14.350 13.080 -3.277 1.00 70.88 85 GLU A C 1
ATOM 643 O O . GLU A 1 85 ? -13.492 12.647 -4.038 1.00 70.88 85 GLU A O 1
ATOM 648 N N . SER A 1 86 ? -14.247 12.969 -1.951 1.00 66.94 86 SER A N 1
ATOM 649 C CA . SER A 1 86 ? -13.111 12.346 -1.264 1.00 66.94 86 SER A CA 1
ATOM 650 C C . SER A 1 86 ? -13.357 10.882 -0.892 1.00 66.94 86 SER A C 1
ATOM 652 O O . SER A 1 86 ? -12.590 10.297 -0.125 1.00 66.94 86 SER A O 1
ATOM 654 N N . VAL A 1 87 ? -14.425 10.273 -1.427 1.00 63.09 87 VAL A N 1
ATOM 655 C CA . VAL A 1 87 ? -14.686 8.843 -1.241 1.00 63.09 87 VAL A CA 1
ATOM 656 C C . VAL A 1 87 ? -13.465 8.056 -1.725 1.00 63.09 87 VAL A C 1
ATOM 658 O O . VAL A 1 87 ? -13.105 8.156 -2.901 1.00 63.09 87 VAL A O 1
ATOM 661 N N . PRO A 1 88 ? -12.844 7.256 -0.843 1.00 61.91 88 PRO A N 1
ATOM 662 C CA . PRO A 1 88 ? -11.720 6.416 -1.211 1.00 61.91 88 PRO A CA 1
ATOM 663 C C . PRO A 1 88 ? -12.080 5.537 -2.403 1.00 61.91 88 PRO A C 1
ATOM 665 O O . PRO A 1 88 ? -13.065 4.793 -2.358 1.00 61.91 88 PRO A O 1
ATOM 668 N N . GLY A 1 89 ? -11.258 5.567 -3.451 1.00 63.81 89 GLY A N 1
ATOM 669 C CA . GLY A 1 89 ? -11.213 4.433 -4.367 1.00 63.81 89 GLY A CA 1
ATOM 670 C C . GLY A 1 89 ? -10.859 3.162 -3.587 1.00 63.81 89 GLY A C 1
ATOM 671 O O . GLY A 1 89 ? -10.284 3.231 -2.503 1.00 63.81 89 GLY A O 1
ATOM 672 N N . GLY A 1 90 ? -11.195 1.985 -4.115 1.00 73.81 90 GLY A N 1
ATOM 673 C CA . GLY A 1 90 ? -10.665 0.739 -3.556 1.00 73.81 90 GLY A CA 1
ATOM 674 C C . GLY A 1 90 ? -9.135 0.711 -3.638 1.00 73.81 90 GLY A C 1
ATOM 675 O O . GLY A 1 90 ? -8.549 1.360 -4.508 1.00 73.81 90 GLY A O 1
ATOM 676 N N . LEU A 1 91 ? -8.485 -0.053 -2.755 1.00 78.19 91 LEU A N 1
ATOM 677 C CA . LEU A 1 91 ? -7.045 -0.282 -2.852 1.00 78.19 91 LEU A CA 1
ATOM 678 C C . LEU A 1 91 ? -6.739 -0.942 -4.205 1.00 78.19 91 LEU A C 1
ATOM 680 O O . LEU A 1 91 ? -7.296 -1.990 -4.540 1.00 78.19 91 LEU A O 1
ATOM 684 N N . ARG A 1 92 ? -5.876 -0.312 -4.995 1.00 81.75 92 ARG A N 1
ATOM 685 C CA . ARG A 1 92 ? -5.476 -0.778 -6.318 1.00 81.75 92 ARG A CA 1
ATOM 686 C C . ARG A 1 92 ? -4.234 -1.648 -6.170 1.00 81.75 92 ARG A C 1
ATOM 688 O O . ARG A 1 92 ? -3.222 -1.199 -5.642 1.00 81.75 92 ARG A O 1
ATOM 695 N N . ILE A 1 93 ? -4.332 -2.889 -6.629 1.00 81.31 93 ILE A N 1
ATOM 696 C CA . ILE A 1 93 ? -3.265 -3.895 -6.582 1.00 81.31 93 ILE A CA 1
ATOM 697 C C . ILE A 1 93 ? -2.854 -4.282 -8.002 1.00 81.31 93 ILE A C 1
ATOM 699 O O . ILE A 1 93 ? -3.689 -4.250 -8.905 1.00 81.31 93 ILE A O 1
ATOM 703 N N . GLY A 1 94 ? -1.590 -4.669 -8.186 1.00 80.12 94 GLY A N 1
ATOM 704 C CA . GLY A 1 94 ? -1.083 -5.130 -9.482 1.00 80.12 94 GLY A CA 1
ATOM 705 C C . GLY A 1 94 ? -1.084 -4.027 -10.537 1.00 80.12 94 GLY A C 1
ATOM 706 O O . GLY A 1 94 ? -1.562 -4.237 -11.647 1.00 80.12 94 GLY A O 1
ATOM 707 N N . LEU A 1 95 ? -0.603 -2.838 -10.170 1.00 85.38 95 LEU A N 1
ATOM 708 C CA . LEU A 1 95 ? -0.506 -1.710 -11.094 1.00 85.38 95 LEU A CA 1
ATOM 709 C C . LEU A 1 95 ? 0.747 -1.793 -11.964 1.00 85.38 95 LEU A C 1
ATOM 711 O O . LEU A 1 95 ? 0.775 -1.191 -13.036 1.00 85.38 95 LEU A O 1
ATOM 715 N N . ARG A 1 96 ? 1.765 -2.534 -11.512 1.00 89.69 96 ARG A N 1
ATOM 716 C CA . ARG A 1 96 ? 3.025 -2.730 -12.231 1.00 89.69 96 ARG A CA 1
ATOM 717 C C . ARG A 1 96 ? 3.407 -4.204 -12.303 1.00 89.69 96 ARG A C 1
ATOM 719 O O . ARG A 1 96 ? 3.111 -4.989 -11.401 1.00 89.69 96 ARG A O 1
ATOM 726 N N . ALA A 1 97 ? 4.123 -4.572 -13.360 1.00 91.88 97 ALA A N 1
ATOM 727 C CA . ALA A 1 97 ? 4.782 -5.866 -13.457 1.00 91.88 97 ALA 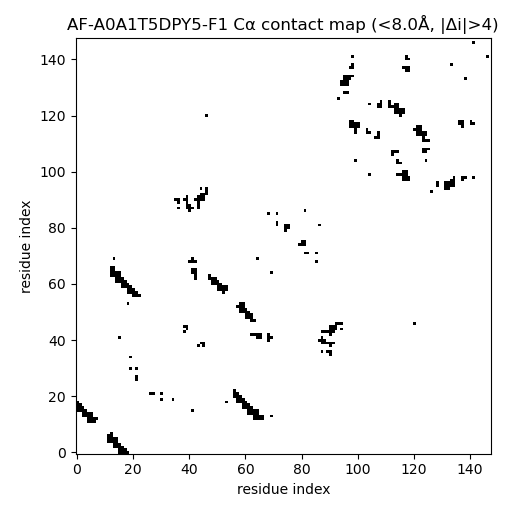A CA 1
ATOM 728 C C . ALA A 1 97 ? 6.089 -5.848 -12.650 1.00 91.88 97 ALA A C 1
ATOM 730 O O . ALA A 1 97 ? 6.958 -4.999 -12.855 1.00 91.88 97 ALA A O 1
ATOM 731 N N . HIS A 1 98 ? 6.244 -6.803 -11.735 1.00 92.00 98 HIS A N 1
ATOM 732 C CA . HIS A 1 98 ? 7.425 -6.923 -10.880 1.00 92.00 98 HIS A CA 1
ATOM 733 C C . HIS A 1 98 ? 8.257 -8.139 -11.279 1.00 92.00 98 HIS A C 1
ATOM 735 O O . HIS A 1 98 ? 7.723 -9.230 -11.483 1.00 92.00 98 HIS A O 1
ATOM 741 N N . TYR A 1 99 ? 9.579 -7.978 -11.351 1.00 92.38 99 TYR A N 1
ATOM 742 C CA . TYR A 1 99 ? 10.479 -9.112 -11.552 1.00 92.38 99 TYR A CA 1
ATOM 743 C C . TYR A 1 99 ? 10.751 -9.822 -10.237 1.00 92.38 99 TYR A C 1
ATOM 745 O O . TYR A 1 99 ? 10.931 -9.193 -9.200 1.00 92.38 99 TYR A O 1
ATOM 753 N N . ALA A 1 100 ? 10.832 -11.144 -10.293 1.00 91.69 100 ALA A N 1
ATOM 754 C CA . ALA A 1 100 ? 11.221 -11.992 -9.179 1.00 91.69 100 ALA A CA 1
ATO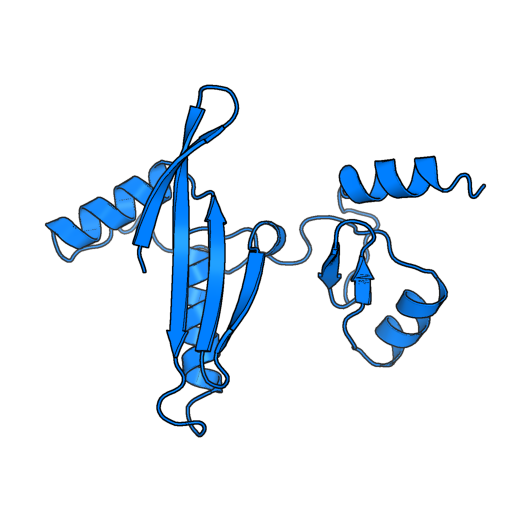M 755 C C . ALA A 1 100 ? 12.108 -13.131 -9.689 1.00 91.69 100 ALA A C 1
ATOM 757 O O . ALA A 1 100 ? 12.242 -13.363 -10.893 1.00 91.69 100 ALA A O 1
ATOM 758 N N . ARG A 1 101 ? 12.745 -13.858 -8.768 1.00 88.25 101 ARG A N 1
ATOM 759 C CA . ARG A 1 101 ? 13.577 -15.006 -9.145 1.00 88.25 101 ARG A CA 1
ATOM 760 C C . ARG A 1 101 ? 12.713 -16.095 -9.776 1.00 88.25 101 ARG A C 1
ATOM 762 O O . ARG A 1 101 ? 11.673 -16.454 -9.232 1.00 88.25 101 ARG A O 1
ATOM 769 N N . LYS A 1 102 ? 13.205 -16.685 -10.870 1.00 86.06 102 LYS A N 1
ATOM 770 C CA . LYS A 1 102 ? 12.493 -17.709 -11.652 1.00 86.06 102 LYS A CA 1
ATOM 771 C C . LYS A 1 102 ? 11.932 -18.853 -10.803 1.00 86.06 102 LYS A C 1
ATOM 773 O O . LYS A 1 102 ? 10.787 -19.232 -11.000 1.00 86.06 102 LYS A O 1
ATOM 778 N N . HIS A 1 103 ? 12.718 -19.384 -9.862 1.00 83.38 103 HIS A N 1
ATOM 779 C CA . HIS A 1 103 ? 12.253 -20.479 -9.002 1.00 83.38 103 HIS A CA 1
ATOM 780 C C . HIS A 1 103 ? 11.073 -20.044 -8.116 1.00 83.38 103 HIS A C 1
ATOM 782 O O . HIS A 1 103 ? 10.119 -20.790 -7.967 1.00 83.38 103 HIS A O 1
ATOM 788 N N . GLY A 1 104 ? 11.105 -18.816 -7.586 1.00 82.19 104 GLY A N 1
ATOM 789 C CA . GLY A 1 104 ? 10.067 -18.309 -6.692 1.00 82.19 104 GLY A CA 1
ATOM 790 C C . GLY A 1 104 ? 8.749 -18.036 -7.408 1.00 82.19 104 GLY A C 1
ATOM 791 O O . GLY A 1 104 ? 7.700 -18.205 -6.807 1.00 82.19 104 GLY A O 1
ATOM 792 N N . LEU A 1 105 ? 8.791 -17.655 -8.690 1.00 85.38 105 LEU A N 1
ATOM 793 C CA . LEU A 1 105 ? 7.584 -17.407 -9.486 1.00 85.38 105 LEU A CA 1
ATOM 794 C C . LEU A 1 105 ? 6.809 -18.686 -9.803 1.00 85.38 105 LEU A C 1
ATOM 796 O O . LEU A 1 105 ? 5.586 -18.688 -9.709 1.00 85.38 105 LEU A O 1
ATOM 800 N N . VAL A 1 106 ? 7.511 -19.760 -10.180 1.00 84.75 106 VAL A N 1
ATOM 801 C CA . VAL A 1 106 ? 6.866 -21.023 -10.574 1.00 84.75 106 VAL A CA 1
ATOM 802 C C . VAL A 1 106 ? 6.100 -21.624 -9.399 1.00 84.75 106 VAL A C 1
ATOM 804 O O . VAL A 1 106 ? 4.923 -21.945 -9.546 1.00 84.75 106 VAL A O 1
ATOM 807 N N . ASP A 1 107 ? 6.745 -21.716 -8.236 1.00 83.62 107 ASP A N 1
ATOM 808 C CA . ASP A 1 107 ? 6.127 -22.280 -7.034 1.00 83.62 107 ASP A CA 1
ATOM 809 C C . ASP A 1 107 ? 4.953 -21.399 -6.570 1.00 83.62 107 ASP A C 1
ATOM 811 O O . ASP A 1 107 ? 3.838 -21.886 -6.377 1.00 83.62 107 ASP A O 1
ATOM 815 N N . ALA A 1 108 ? 5.163 -20.078 -6.515 1.00 86.44 108 ALA A N 1
ATOM 816 C CA . ALA A 1 108 ? 4.146 -19.115 -6.097 1.00 86.44 108 ALA A CA 1
ATOM 817 C C . ALA A 1 108 ? 2.894 -19.121 -6.981 1.00 86.44 108 ALA A C 1
ATOM 819 O O . ALA A 1 108 ? 1.777 -18.997 -6.477 1.00 86.44 108 ALA A O 1
ATOM 820 N N . GLN A 1 109 ? 3.054 -19.295 -8.294 1.00 84.06 109 GLN A N 1
ATOM 821 C CA . GLN A 1 109 ? 1.927 -19.309 -9.222 1.00 84.06 109 GLN A CA 1
ATOM 822 C C . GLN A 1 109 ? 1.071 -20.574 -9.103 1.00 84.06 109 GLN A C 1
ATOM 824 O O . GLN A 1 109 ? -0.141 -20.511 -9.308 1.00 84.06 109 GLN A O 1
ATOM 829 N N . VAL A 1 110 ? 1.672 -21.713 -8.752 1.00 83.69 110 VAL A N 1
ATOM 830 C CA . VAL A 1 110 ? 0.940 -22.971 -8.534 1.00 83.69 110 VAL A CA 1
ATOM 831 C C . VAL A 1 110 ? 0.268 -22.987 -7.161 1.00 83.69 110 VAL A C 1
ATOM 833 O O . VAL A 1 110 ? -0.874 -23.426 -7.037 1.00 83.69 110 VAL A O 1
ATOM 836 N N . GLU A 1 111 ? 0.960 -22.504 -6.130 1.00 86.25 111 GLU A N 1
ATOM 837 C CA . GLU A 1 111 ? 0.493 -22.555 -4.740 1.00 86.25 111 GLU A CA 1
ATOM 838 C C . GLU A 1 111 ? -0.419 -21.382 -4.353 1.00 86.25 111 GLU A C 1
ATOM 840 O O . GLU A 1 111 ? -1.084 -21.432 -3.318 1.00 86.25 111 GLU A O 1
ATOM 845 N N . GLY A 1 112 ? -0.445 -20.315 -5.157 1.00 85.25 112 GLY A N 1
ATOM 846 C CA . GLY A 1 112 ? -1.098 -19.057 -4.793 1.00 85.25 112 GLY A CA 1
ATOM 847 C C . GLY A 1 112 ? -0.401 -18.346 -3.628 1.00 85.25 112 GLY A C 1
ATOM 848 O O . GLY A 1 112 ? -1.046 -17.602 -2.887 1.00 85.25 112 GLY A O 1
ATOM 849 N N . SER A 1 113 ? 0.896 -18.598 -3.433 1.00 87.44 113 SER A N 1
ATOM 850 C CA . SER A 1 113 ? 1.708 -17.981 -2.384 1.00 87.44 113 SER A CA 1
ATOM 851 C C . SER A 1 113 ? 2.354 -16.678 -2.872 1.00 87.44 113 SER A C 1
ATOM 853 O O . SER A 1 113 ? 2.429 -16.396 -4.068 1.00 87.44 113 SER A O 1
ATOM 855 N N . SER A 1 114 ? 2.761 -15.814 -1.939 1.00 87.75 114 SER A N 1
ATOM 856 C CA . SER A 1 114 ? 3.434 -14.562 -2.284 1.00 87.75 114 SER A CA 1
ATOM 857 C C . SER A 1 114 ? 4.904 -14.796 -2.640 1.00 87.75 114 SER A C 1
ATOM 859 O O . SER A 1 114 ? 5.580 -15.645 -2.062 1.00 87.75 114 SER A O 1
ATOM 861 N N . VAL A 1 115 ? 5.425 -13.990 -3.563 1.00 90.44 115 VAL A N 1
ATOM 862 C CA . VAL A 1 115 ? 6.832 -13.958 -3.962 1.00 90.44 115 VAL A CA 1
ATOM 863 C C . VAL A 1 115 ? 7.423 -12.573 -3.700 1.00 90.44 115 VAL A C 1
ATOM 865 O O . VAL A 1 115 ? 6.758 -11.549 -3.873 1.00 90.44 115 VAL A O 1
ATOM 868 N N . LEU A 1 116 ? 8.686 -12.545 -3.272 1.00 89.56 116 LEU A N 1
ATOM 869 C CA . LEU A 1 116 ? 9.455 -11.316 -3.111 1.00 89.56 116 LEU A CA 1
ATOM 870 C C . LEU A 1 116 ? 10.006 -10.869 -4.469 1.00 89.56 116 LEU A C 1
ATOM 872 O O . LEU A 1 116 ? 10.794 -11.586 -5.096 1.00 89.56 116 LEU A O 1
ATOM 876 N N . SER A 1 117 ? 9.607 -9.679 -4.909 1.00 90.75 117 SER A N 1
ATOM 877 C CA . SER A 1 117 ? 10.154 -9.041 -6.107 1.00 90.75 117 SER A CA 1
ATOM 878 C C . SER A 1 117 ? 11.575 -8.511 -5.898 1.00 90.75 117 SER A C 1
ATOM 880 O O . SER A 1 117 ? 12.054 -8.352 -4.773 1.00 90.75 117 SER A O 1
ATOM 882 N N . LEU A 1 118 ? 12.247 -8.181 -7.001 1.00 91.38 118 LEU A N 1
ATOM 883 C CA . LEU A 1 118 ? 13.571 -7.578 -6.983 1.00 91.38 118 LEU A CA 1
ATOM 884 C C . LEU A 1 118 ? 13.576 -6.209 -6.313 1.00 91.38 118 LEU A C 1
ATOM 886 O O . LEU A 1 118 ? 14.595 -5.902 -5.712 1.00 91.38 118 LEU A O 1
ATOM 890 N N . CYS A 1 119 ? 12.503 -5.412 -6.370 1.00 88.31 119 CYS A N 1
ATOM 891 C CA . CYS A 1 119 ? 12.414 -4.127 -5.659 1.00 88.31 119 CYS A CA 1
ATOM 892 C C . CYS A 1 119 ? 12.094 -4.285 -4.161 1.00 88.31 119 CYS A C 1
ATOM 894 O O . CYS A 1 119 ? 12.282 -3.352 -3.391 1.00 88.31 119 CYS A O 1
ATOM 896 N N . GLY A 1 120 ? 11.692 -5.481 -3.716 1.00 85.50 120 GLY A N 1
ATOM 897 C CA . GLY A 1 120 ? 11.340 -5.760 -2.322 1.00 85.50 120 GLY A CA 1
ATOM 898 C C . GLY A 1 120 ? 9.833 -5.785 -2.047 1.00 85.50 120 GLY A C 1
ATOM 899 O O . GLY A 1 120 ? 9.422 -6.128 -0.939 1.00 85.50 120 GLY A O 1
ATOM 900 N N . TYR A 1 121 ? 9.002 -5.489 -3.049 1.00 86.19 121 TYR A N 1
ATOM 901 C CA . TYR A 1 121 ? 7.551 -5.637 -2.970 1.00 86.19 121 TYR A CA 1
ATOM 902 C C . TYR A 1 121 ? 7.148 -7.119 -2.962 1.00 86.19 121 TYR A C 1
ATOM 904 O O . TYR A 1 121 ? 7.604 -7.897 -3.805 1.00 86.19 121 TYR A O 1
ATOM 912 N N . TRP A 1 122 ? 6.288 -7.518 -2.026 1.00 86.00 122 TRP A N 1
ATOM 913 C CA . TRP A 1 122 ? 5.684 -8.850 -2.013 1.00 86.00 122 TRP A CA 1
ATOM 914 C C . TRP A 1 122 ? 4.392 -8.845 -2.822 1.00 86.00 122 TRP A C 1
ATOM 916 O O . TRP A 1 122 ? 3.503 -8.040 -2.557 1.00 86.00 122 TRP A O 1
ATOM 926 N N . PHE A 1 123 ? 4.255 -9.783 -3.756 1.00 86.44 123 PHE A N 1
ATOM 927 C CA . PHE A 1 123 ? 3.044 -9.923 -4.564 1.00 86.44 123 PHE A CA 1
ATOM 928 C C . PHE A 1 123 ? 2.687 -11.389 -4.788 1.00 86.44 123 PHE A C 1
ATOM 930 O O . PHE A 1 123 ? 3.537 -12.264 -4.661 1.00 86.44 123 PHE A O 1
ATOM 937 N N . VAL A 1 124 ? 1.427 -11.668 -5.122 1.00 87.88 124 VAL A N 1
ATOM 938 C CA . VAL A 1 124 ? 0.991 -13.004 -5.551 1.00 87.88 124 VAL A CA 1
ATOM 939 C C . VAL A 1 124 ? 0.832 -12.969 -7.075 1.00 87.88 124 VAL A C 1
ATOM 941 O O . VAL A 1 124 ? 0.062 -12.134 -7.564 1.00 87.88 124 VAL A O 1
ATOM 944 N N . PRO A 1 125 ? 1.532 -13.827 -7.841 1.00 85.69 125 PRO A N 1
ATOM 945 C CA . PRO A 1 125 ? 1.480 -13.836 -9.303 1.00 85.69 125 PRO A CA 1
ATOM 946 C C . PRO A 1 125 ? 0.137 -14.405 -9.794 1.00 85.69 125 PRO A C 1
ATOM 948 O O . PRO A 1 125 ? 0.021 -15.570 -10.162 1.00 85.69 125 PRO A O 1
ATOM 951 N N . THR A 1 126 ? -0.904 -13.573 -9.748 1.00 75.69 126 THR A N 1
ATOM 952 C CA . THR A 1 126 ? -2.303 -13.945 -10.038 1.00 75.69 126 THR A CA 1
ATOM 953 C C . THR A 1 126 ? -2.829 -13.393 -11.362 1.00 75.69 126 THR A C 1
ATOM 955 O O . THR A 1 126 ? -3.868 -13.851 -11.833 1.00 75.69 126 THR A O 1
ATOM 958 N N . ALA A 1 127 ? -2.131 -12.428 -11.965 1.00 73.69 127 ALA A N 1
ATOM 959 C CA . ALA A 1 127 ? -2.562 -11.706 -13.158 1.00 73.69 127 ALA A CA 1
ATOM 960 C C . ALA A 1 127 ? -1.564 -11.864 -14.314 1.00 73.69 127 ALA A C 1
ATOM 962 O O . ALA A 1 127 ? -0.365 -12.049 -14.092 1.00 73.69 127 ALA A O 1
ATOM 963 N N . ASP A 1 128 ? -2.070 -11.768 -15.546 1.00 81.25 128 ASP A N 1
ATOM 964 C CA . ASP A 1 128 ? -1.221 -11.605 -16.725 1.00 81.25 128 ASP A CA 1
ATOM 965 C C . ASP A 1 128 ? -0.565 -10.218 -16.680 1.00 81.25 128 ASP A C 1
ATOM 967 O O . ASP A 1 128 ? -1.227 -9.201 -16.484 1.00 81.25 128 ASP A O 1
ATOM 971 N N . HIS A 1 129 ? 0.753 -10.200 -16.823 1.00 82.38 129 HIS A N 1
ATOM 972 C CA . HIS A 1 129 ? 1.587 -9.010 -16.716 1.00 82.38 129 HIS A CA 1
ATOM 973 C C . HIS A 1 129 ? 1.772 -8.288 -18.055 1.00 82.38 129 HIS A C 1
ATOM 975 O O . HIS A 1 129 ? 2.323 -7.193 -18.064 1.00 82.38 129 HIS A O 1
ATOM 981 N N . THR A 1 130 ? 1.338 -8.888 -19.171 1.00 85.12 130 THR A N 1
ATOM 982 C CA . THR A 1 130 ? 1.661 -8.430 -20.534 1.00 85.12 130 THR A CA 1
ATOM 983 C C . THR A 1 130 ? 1.221 -6.986 -20.812 1.00 85.12 130 THR A C 1
ATOM 985 O O . THR A 1 130 ? 1.909 -6.273 -21.539 1.00 85.12 130 THR A O 1
ATOM 988 N N . ASP A 1 131 ? 0.125 -6.535 -20.1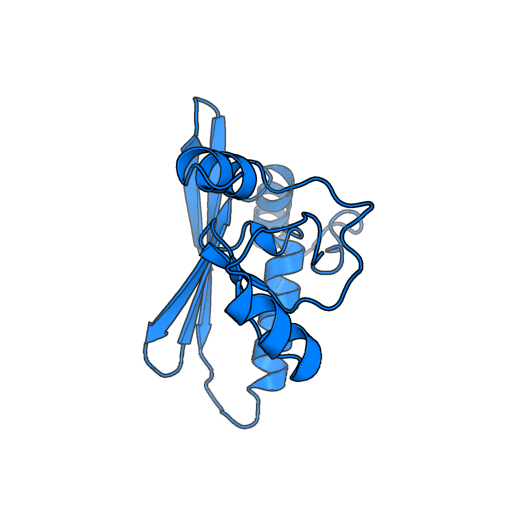95 1.00 86.19 131 ASP A N 1
ATOM 989 C CA . ASP A 1 131 ? -0.421 -5.181 -20.374 1.00 86.19 131 ASP A CA 1
ATOM 990 C C . ASP A 1 131 ? 0.009 -4.186 -19.276 1.00 86.19 131 ASP A C 1
ATOM 992 O O . ASP A 1 131 ? -0.449 -3.041 -19.260 1.00 86.19 131 ASP A O 1
ATOM 996 N N . LEU A 1 132 ? 0.863 -4.602 -18.334 1.00 87.56 132 LEU A N 1
ATOM 997 C CA . LEU A 1 132 ? 1.317 -3.762 -17.226 1.00 87.56 132 LEU A CA 1
ATOM 998 C C . LEU A 1 132 ? 2.675 -3.127 -17.529 1.00 87.56 132 LEU A C 1
ATOM 1000 O O . LEU A 1 132 ? 3.572 -3.751 -18.093 1.00 87.56 132 LEU A O 1
ATOM 1004 N N . GLU A 1 133 ? 2.858 -1.890 -17.073 1.00 91.50 133 GLU A N 1
ATOM 1005 C CA . GLU A 1 133 ? 4.178 -1.265 -17.063 1.00 91.50 133 GLU A CA 1
ATOM 1006 C C . GLU A 1 133 ? 5.104 -2.011 -16.091 1.00 91.50 133 GLU A C 1
ATOM 1008 O O . GLU A 1 133 ? 4.732 -2.305 -14.951 1.00 91.50 133 GLU A O 1
ATOM 1013 N N . THR A 1 134 ? 6.329 -2.310 -16.520 1.00 91.88 134 THR A N 1
ATOM 1014 C CA . THR A 1 134 ? 7.336 -2.931 -15.654 1.00 91.88 134 THR A CA 1
ATOM 1015 C C . THR A 1 134 ? 7.826 -1.945 -14.596 1.00 91.88 134 THR A C 1
ATOM 1017 O O . THR A 1 134 ? 8.201 -0.816 -14.905 1.00 91.88 134 THR A O 1
ATOM 1020 N N . CYS A 1 135 ? 7.899 -2.387 -13.338 1.00 91.69 135 CYS A N 1
ATOM 1021 C CA . CYS A 1 135 ? 8.516 -1.634 -12.250 1.00 91.69 135 CYS A CA 1
ATOM 1022 C C . CYS A 1 135 ? 9.958 -1.244 -12.624 1.00 91.69 135 CYS A C 1
ATOM 1024 O O . CYS A 1 135 ? 10.816 -2.107 -12.834 1.00 91.69 135 CYS A O 1
ATOM 1026 N N . SER A 1 136 ? 10.231 0.061 -12.684 1.00 91.88 136 SER A N 1
ATOM 1027 C CA . SER A 1 136 ? 11.518 0.615 -13.123 1.00 91.88 136 SER A CA 1
ATOM 102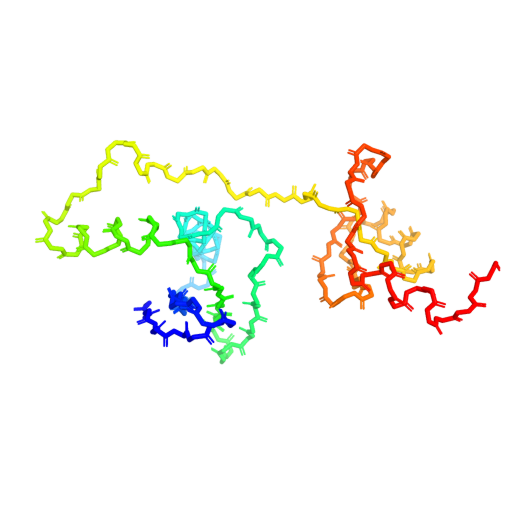8 C C . SER A 1 136 ? 12.693 0.130 -12.271 1.00 91.88 136 SER A C 1
ATOM 1030 O O . SER A 1 136 ? 13.743 -0.221 -12.805 1.00 91.88 136 SER A O 1
ATOM 1032 N N . GLU A 1 137 ? 12.503 0.023 -10.956 1.00 92.06 137 GLU A N 1
ATOM 1033 C CA . GLU A 1 137 ? 13.514 -0.503 -10.039 1.00 92.06 137 GLU A CA 1
ATOM 1034 C C . GLU A 1 137 ? 13.779 -1.996 -10.265 1.00 92.06 137 GLU A C 1
ATOM 1036 O O . GLU A 1 137 ? 14.934 -2.428 -10.278 1.00 92.06 137 GLU A O 1
ATOM 1041 N N . CYS A 1 138 ? 12.728 -2.792 -10.496 1.00 92.81 138 CYS A N 1
ATOM 1042 C CA . CYS A 1 138 ? 12.889 -4.193 -10.876 1.00 92.81 138 CYS A CA 1
ATOM 1043 C C . CYS A 1 138 ? 13.676 -4.321 -12.185 1.00 92.81 138 CYS A C 1
ATOM 1045 O O . CYS A 1 138 ? 14.590 -5.142 -12.247 1.00 92.81 138 CYS A O 1
ATOM 1047 N N . SER A 1 139 ? 13.356 -3.505 -13.197 1.00 93.81 139 SER A N 1
ATOM 1048 C CA . SER A 1 139 ? 14.075 -3.490 -14.477 1.00 93.81 139 SER A CA 1
ATOM 1049 C C . SER A 1 139 ? 15.552 -3.159 -14.281 1.00 93.81 139 SER A C 1
ATOM 1051 O O . SER A 1 139 ? 16.414 -3.920 -14.704 1.00 93.81 139 SER A O 1
ATOM 1053 N N . GLN A 1 140 ? 15.853 -2.083 -13.553 1.00 93.12 140 GLN A N 1
ATOM 1054 C CA . GLN A 1 140 ? 17.225 -1.655 -13.299 1.00 93.12 140 GLN A CA 1
ATOM 1055 C C . GLN A 1 140 ? 18.034 -2.721 -12.547 1.00 93.12 140 GLN A C 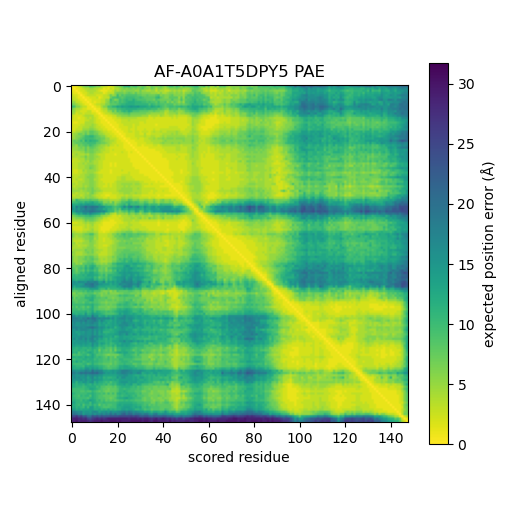1
ATOM 1057 O O . GLN A 1 140 ? 19.169 -3.019 -12.922 1.00 93.12 140 GLN A O 1
ATOM 1062 N N . ARG A 1 141 ? 17.463 -3.311 -11.487 1.00 92.75 141 ARG A N 1
ATOM 1063 C CA . ARG A 1 141 ? 18.122 -4.377 -10.716 1.00 92.75 141 ARG A CA 1
ATOM 1064 C C . ARG A 1 141 ? 18.334 -5.624 -11.572 1.00 92.75 141 ARG A C 1
ATOM 1066 O O . ARG A 1 141 ? 19.389 -6.240 -11.475 1.00 92.75 141 ARG A O 1
ATOM 1073 N N . HIS A 1 142 ? 17.372 -5.978 -12.421 1.00 91.62 142 HIS A N 1
ATOM 1074 C CA . HIS A 1 142 ? 17.513 -7.090 -13.357 1.00 91.62 142 HIS A CA 1
ATOM 1075 C C . HIS A 1 142 ? 18.659 -6.858 -14.352 1.00 91.62 142 HIS A C 1
ATOM 1077 O O . HIS A 1 142 ? 19.518 -7.726 -14.499 1.00 91.62 142 HIS A O 1
ATOM 1083 N N . ASP A 1 143 ? 18.740 -5.670 -14.956 1.00 91.00 143 ASP A N 1
ATOM 1084 C CA . ASP A 1 143 ? 19.804 -5.319 -15.907 1.00 91.00 143 ASP A CA 1
ATOM 1085 C C . ASP A 1 143 ? 21.197 -5.372 -15.254 1.00 91.00 143 ASP A C 1
ATOM 1087 O O . ASP A 1 143 ? 22.161 -5.859 -15.847 1.00 91.00 143 ASP A O 1
ATOM 1091 N N . GLN A 1 144 ? 21.303 -4.947 -13.990 1.00 88.94 144 GLN A N 1
ATOM 1092 C CA . GLN A 1 144 ? 22.539 -5.027 -13.199 1.00 88.94 144 GLN A CA 1
ATOM 1093 C C . GLN A 1 144 ? 22.974 -6.464 -12.882 1.00 88.94 144 GLN A C 1
ATOM 1095 O O . GLN A 1 144 ? 24.154 -6.702 -12.622 1.00 88.94 144 GLN A O 1
ATOM 1100 N N . MET A 1 145 ? 22.048 -7.427 -12.895 1.00 82.19 145 MET A N 1
ATOM 1101 C CA . MET A 1 145 ? 22.354 -8.839 -12.649 1.00 82.19 145 MET A CA 1
ATOM 1102 C C . MET A 1 145 ? 22.939 -9.542 -13.884 1.00 82.19 145 MET A C 1
ATOM 1104 O O . MET A 1 145 ? 23.396 -10.678 -13.760 1.00 82.19 145 MET A O 1
ATOM 1108 N N . GLY A 1 146 ? 22.987 -8.874 -15.045 1.00 62.19 146 GLY A N 1
ATOM 1109 C CA . GLY A 1 146 ? 23.731 -9.327 -16.225 1.00 62.19 146 GLY A CA 1
ATOM 1110 C C . GLY A 1 146 ? 23.240 -10.641 -16.838 1.00 62.19 146 GLY A C 1
ATOM 1111 O O . GLY A 1 146 ? 24.016 -11.319 -17.512 1.00 62.19 146 GLY A O 1
ATOM 1112 N N . VAL A 1 147 ? 21.986 -11.029 -16.596 1.00 56.25 147 VAL A N 1
ATOM 1113 C CA . VAL A 1 147 ? 21.424 -12.271 -17.139 1.00 56.25 147 VAL A CA 1
ATOM 1114 C C . VAL A 1 147 ? 20.742 -11.970 -18.473 1.00 56.25 147 VAL A C 1
ATOM 1116 O O . VAL A 1 147 ? 19.652 -11.402 -18.505 1.00 56.25 147 VAL A O 1
ATOM 1119 N N . VAL A 1 148 ? 21.431 -12.339 -19.556 1.00 42.59 148 VAL A N 1
ATOM 1120 C CA . VAL A 1 148 ? 20.854 -12.586 -20.889 1.00 42.59 148 VAL A CA 1
ATOM 1121 C C . VAL A 1 148 ? 20.138 -13.933 -20.879 1.00 42.59 148 VAL A C 1
ATOM 1123 O O . VAL A 1 148 ? 20.714 -14.887 -20.304 1.00 42.59 148 VAL A O 1
#

Solvent-accessible surface area (backbone atoms only — not comparable to full-atom values): 8642 Å² total; per-residue (Å²): 112,53,74,44,84,41,77,55,97,88,41,84,36,37,38,38,39,44,67,51,70,61,89,48,76,92,43,46,68,60,52,51,52,51,50,47,54,53,41,12,49,45,42,31,58,52,83,65,51,46,76,46,84,51,60,102,57,23,40,33,35,38,32,76,32,51,72,65,43,51,51,49,52,53,44,25,74,75,69,76,49,73,61,83,90,65,60,53,57,71,63,44,72,84,78,48,30,70,45,55,56,71,74,50,52,57,55,17,50,75,70,71,35,71,32,64,26,69,72,65,55,74,46,57,72,80,69,86,48,89,88,39,56,65,35,64,60,20,51,53,55,49,63,73,65,67,76,129